Protein AF-A0A5S3U469-F1 (afdb_monomer_lite)

Foldseek 3Di:
DDDDPNDDAAEPDPVVLVVLLVVLLVLCVVCLVPDVVVNCVVVVVSLVVVCVVCVVGPYVVSNVVSVVSSVVSVLVSLCVVCVPDDSVVSVVD

pLDDT: mean 82.52, std 9.79, range [47.19, 91.12]

Structure (mmCIF, N/CA/C/O backbone):
data_AF-A0A5S3U469-F1
#
_entry.id   AF-A0A5S3U469-F1
#
loop_
_atom_site.group_PDB
_atom_site.id
_atom_site.type_symbol
_atom_site.label_atom_id
_atom_site.label_alt_id
_atom_site.label_comp_id
_atom_site.label_asym_id
_atom_site.label_entity_id
_atom_site.label_seq_id
_atom_site.pdbx_PDB_ins_code
_atom_site.Cartn_x
_atom_site.Cartn_y
_atom_site.Cartn_z
_atom_site.occupancy
_atom_site.B_iso_or_equiv
_atom_site.auth_seq_id
_atom_site.auth_comp_id
_atom_site.auth_asym_id
_atom_site.auth_atom_id
_atom_site.pdbx_PDB_model_num
ATOM 1 N N . HIS A 1 1 ? -14.252 11.659 18.374 1.00 49.91 1 HIS A N 1
ATOM 2 C CA . HIS A 1 1 ? -15.167 10.548 18.016 1.00 49.91 1 HIS A CA 1
ATOM 3 C C . HIS A 1 1 ? -16.407 11.104 17.310 1.00 49.91 1 HIS A C 1
ATOM 5 O O . HIS A 1 1 ? -16.902 12.131 17.748 1.00 49.91 1 HIS A O 1
ATOM 11 N N . ARG A 1 2 ? -16.893 10.488 16.214 1.00 47.66 2 ARG A N 1
ATOM 12 C CA . ARG A 1 2 ? -18.106 10.931 15.481 1.00 47.66 2 ARG A CA 1
ATOM 13 C C . ARG A 1 2 ? -19.274 9.974 15.760 1.00 47.66 2 ARG A C 1
ATOM 15 O O . ARG A 1 2 ? -19.163 8.790 15.452 1.00 47.66 2 ARG A O 1
ATOM 22 N N . LYS A 1 3 ? -20.379 10.479 16.321 1.00 47.19 3 LYS A N 1
ATOM 23 C CA . LYS A 1 3 ? -21.648 9.740 16.454 1.00 47.19 3 LYS A CA 1
ATOM 24 C C . LYS A 1 3 ? -22.428 9.853 15.139 1.00 47.19 3 LYS A C 1
ATOM 26 O O . LYS A 1 3 ? -22.616 10.957 14.639 1.00 47.19 3 LYS A O 1
ATOM 31 N N . TYR A 1 4 ? -22.873 8.729 14.580 1.00 56.47 4 TYR A N 1
ATOM 32 C CA . TYR A 1 4 ? -23.775 8.700 13.423 1.00 56.47 4 TYR A CA 1
ATOM 33 C C . TYR A 1 4 ? -25.119 8.135 13.883 1.00 56.47 4 TYR A C 1
ATOM 35 O O . TYR A 1 4 ? -25.175 6.962 14.237 1.00 56.47 4 TYR A O 1
ATOM 43 N N . LYS A 1 5 ? -26.182 8.955 13.890 1.00 58.31 5 LYS A N 1
ATOM 44 C CA . LYS A 1 5 ? -27.563 8.534 14.221 1.00 58.31 5 LYS A CA 1
ATOM 45 C C . LYS A 1 5 ? -27.646 7.623 15.466 1.00 58.31 5 LYS A C 1
ATOM 47 O O . LYS A 1 5 ? -28.147 6.510 15.395 1.00 58.31 5 LYS A O 1
ATOM 52 N N . GLY A 1 6 ? -27.046 8.049 16.581 1.00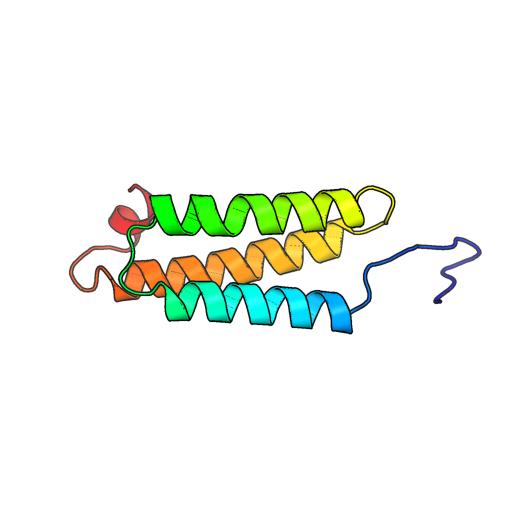 64.56 6 GLY A N 1
ATOM 53 C CA . GLY A 1 6 ? -27.047 7.293 17.845 1.00 64.56 6 GLY A CA 1
ATOM 54 C C . GLY A 1 6 ? -26.087 6.094 17.922 1.00 64.56 6 GLY A C 1
ATOM 55 O O . GLY A 1 6 ? -25.825 5.611 19.019 1.00 64.56 6 GLY A O 1
ATOM 56 N N . LYS A 1 7 ? -25.480 5.653 16.810 1.00 56.59 7 LYS A N 1
ATOM 57 C CA . LYS A 1 7 ? -24.532 4.527 16.772 1.00 56.59 7 LYS A CA 1
ATOM 58 C C . LYS A 1 7 ? -23.081 5.020 16.773 1.00 56.59 7 LYS A C 1
ATOM 60 O O . LYS A 1 7 ? -22.681 5.860 15.956 1.00 56.59 7 LYS A O 1
ATOM 65 N N . LEU A 1 8 ? -22.267 4.488 17.686 1.00 62.03 8 LEU A N 1
ATOM 66 C CA . LEU A 1 8 ? -20.825 4.730 17.711 1.00 62.03 8 LEU A CA 1
ATOM 67 C C . LEU A 1 8 ? -20.152 3.848 16.654 1.00 62.03 8 LEU A C 1
ATOM 69 O O . LEU A 1 8 ? -20.061 2.634 16.804 1.00 62.03 8 LEU A O 1
ATOM 73 N N . LEU A 1 9 ? -19.676 4.463 15.572 1.00 64.81 9 LEU A N 1
ATOM 74 C CA . LEU A 1 9 ? -18.861 3.779 14.573 1.00 64.81 9 LEU A CA 1
ATOM 75 C C . LEU A 1 9 ? -17.392 4.060 14.879 1.00 64.81 9 LEU A C 1
ATOM 77 O O . LEU A 1 9 ? -16.887 5.146 14.588 1.00 64.81 9 LEU A O 1
ATOM 81 N N . ILE A 1 10 ? -16.706 3.079 15.462 1.00 69.00 10 ILE A N 1
ATOM 82 C CA . ILE A 1 10 ? -15.255 3.137 15.641 1.00 69.00 10 ILE A CA 1
ATOM 83 C C . ILE A 1 10 ? -14.638 2.926 14.257 1.00 69.00 10 ILE A C 1
ATOM 85 O O . ILE A 1 10 ? -14.636 1.817 13.726 1.00 69.00 10 ILE A O 1
ATOM 89 N N . LYS A 1 11 ? -14.208 4.021 13.628 1.00 72.12 11 LYS A N 1
ATOM 90 C CA . LYS A 1 11 ? -13.540 4.017 12.323 1.00 72.12 11 LYS A CA 1
ATOM 91 C C . LYS A 1 11 ? -12.057 4.336 12.508 1.00 72.12 11 LYS A C 1
ATOM 93 O O . LYS A 1 11 ? -11.731 5.155 13.371 1.00 72.12 11 LYS A O 1
ATOM 98 N N . PRO A 1 12 ? -11.172 3.774 11.670 1.00 75.62 12 PRO A N 1
ATOM 99 C CA . PRO A 1 12 ? -9.799 4.246 11.571 1.00 75.62 12 PRO A CA 1
ATOM 100 C C . PRO A 1 12 ? -9.776 5.756 11.316 1.00 75.62 12 PRO A C 1
ATOM 102 O O . PRO A 1 12 ? -10.538 6.266 10.487 1.00 75.62 12 PRO A O 1
ATOM 105 N N . SER A 1 13 ? -8.900 6.479 12.015 1.00 81.69 13 SER A N 1
ATOM 106 C CA . SER A 1 13 ? -8.658 7.890 11.710 1.00 81.69 13 SER A CA 1
ATOM 107 C C . SER A 1 13 ? -8.145 8.028 10.275 1.00 81.69 13 SER A C 1
ATOM 109 O O . SER A 1 13 ? -7.317 7.231 9.816 1.00 81.69 13 SER A O 1
ATOM 111 N N . LYS A 1 14 ? -8.610 9.064 9.565 1.00 81.75 14 LYS A N 1
ATOM 112 C CA . LYS A 1 14 ? -8.102 9.398 8.226 1.00 81.75 14 LYS A CA 1
ATOM 113 C C . LYS A 1 14 ? -6.587 9.601 8.264 1.00 81.75 14 LYS A C 1
ATOM 115 O O . LYS A 1 14 ? -5.896 9.067 7.406 1.00 81.75 14 LYS A O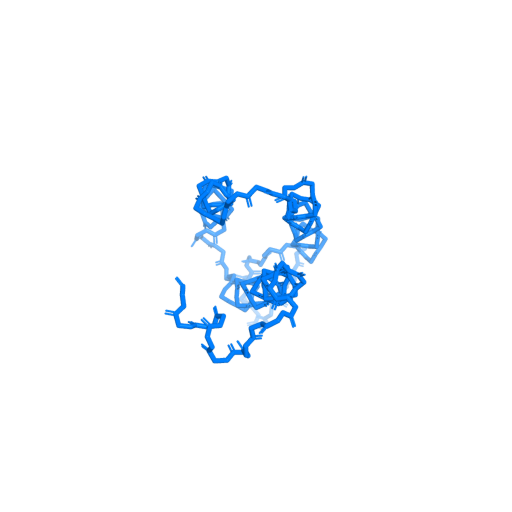 1
ATOM 120 N N . SER A 1 15 ? -6.079 10.285 9.288 1.00 84.94 15 SER A N 1
ATOM 121 C CA . SER A 1 15 ? -4.652 10.566 9.460 1.00 84.94 15 SER A CA 1
ATOM 122 C C . SER A 1 15 ? -3.836 9.277 9.575 1.00 84.94 15 SER A C 1
ATOM 124 O O . SER A 1 15 ? -2.917 9.069 8.791 1.00 84.94 15 SER A O 1
ATOM 126 N N . ASN A 1 16 ? -4.239 8.347 10.451 1.00 84.25 16 ASN A N 1
ATOM 127 C CA . ASN A 1 16 ? -3.540 7.062 10.614 1.00 84.25 16 ASN A CA 1
ATOM 128 C C . ASN A 1 16 ? -3.589 6.215 9.338 1.00 84.25 16 ASN A C 1
ATOM 130 O O . ASN A 1 16 ? -2.618 5.542 9.000 1.00 84.25 16 ASN A O 1
ATOM 134 N N . THR A 1 17 ? -4.705 6.271 8.608 1.00 85.44 17 THR A N 1
ATOM 135 C CA . THR A 1 17 ? -4.843 5.581 7.319 1.00 85.44 17 THR A CA 1
ATOM 136 C C . THR A 1 17 ? -3.875 6.148 6.280 1.00 85.44 17 THR A C 1
ATOM 138 O O . THR A 1 17 ? -3.229 5.390 5.560 1.00 85.44 17 THR A O 1
ATOM 141 N N . LEU A 1 18 ? -3.762 7.476 6.194 1.00 87.25 18 LEU A N 1
ATOM 142 C CA . LEU A 1 18 ? -2.866 8.144 5.251 1.00 87.25 18 LEU A CA 1
ATOM 143 C C . LEU A 1 18 ? -1.394 7.903 5.593 1.00 87.25 18 LEU A C 1
ATOM 145 O O . LEU A 1 18 ? -0.617 7.619 4.686 1.00 87.25 18 LEU A O 1
ATOM 149 N N . ILE A 1 19 ? -1.029 7.934 6.877 1.00 89.69 19 ILE A N 1
ATOM 150 C CA . ILE A 1 19 ? 0.324 7.596 7.343 1.00 89.69 19 ILE A CA 1
ATOM 151 C C . ILE A 1 19 ? 0.664 6.152 6.961 1.00 89.69 19 ILE A C 1
ATOM 153 O O . ILE A 1 19 ? 1.699 5.898 6.350 1.00 89.69 19 ILE A O 1
ATOM 157 N N . PHE A 1 20 ? -0.241 5.207 7.236 1.00 88.31 20 PHE A N 1
ATOM 158 C CA . PHE A 1 20 ? -0.053 3.809 6.854 1.00 88.31 20 PHE A CA 1
ATOM 159 C C . PHE A 1 20 ? 0.136 3.644 5.337 1.00 88.31 20 PHE A C 1
ATOM 161 O O . PHE A 1 20 ? 1.041 2.937 4.891 1.00 88.31 20 PHE A O 1
ATOM 168 N N . LEU A 1 21 ? -0.672 4.348 4.538 1.00 88.00 21 LEU A N 1
ATOM 169 C CA . LEU A 1 21 ? -0.546 4.352 3.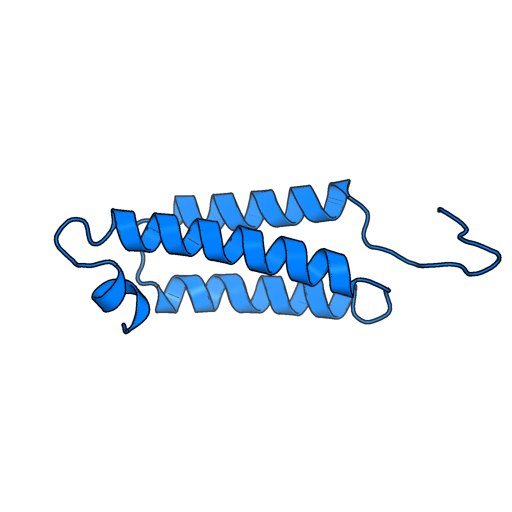083 1.00 88.00 21 LEU A CA 1
ATOM 170 C C . LEU A 1 21 ? 0.795 4.941 2.615 1.00 88.00 21 LEU A C 1
ATOM 172 O O . LEU A 1 21 ? 1.403 4.399 1.691 1.00 88.00 21 LEU A O 1
ATOM 176 N N . SER A 1 22 ? 1.246 6.043 3.222 1.00 89.62 22 SER A N 1
ATOM 177 C CA . SER A 1 22 ? 2.529 6.675 2.893 1.00 89.62 22 SER A CA 1
ATOM 178 C C . SER A 1 22 ? 3.679 5.709 3.143 1.00 89.62 22 SER A C 1
ATOM 180 O O . SER A 1 22 ? 4.460 5.443 2.232 1.00 89.62 22 SER A O 1
ATOM 182 N N . ASN A 1 23 ? 3.684 5.065 4.311 1.00 89.81 23 ASN A N 1
ATOM 183 C CA . ASN A 1 23 ? 4.698 4.082 4.684 1.00 89.81 23 ASN A CA 1
ATOM 184 C C . ASN A 1 23 ? 4.743 2.901 3.699 1.00 89.81 23 ASN A C 1
ATOM 186 O O . ASN A 1 23 ? 5.820 2.449 3.314 1.00 89.81 23 ASN A O 1
ATOM 190 N N . LEU A 1 24 ? 3.585 2.404 3.246 1.00 88.19 24 LEU A N 1
ATOM 191 C CA . LEU A 1 24 ? 3.527 1.342 2.232 1.00 88.19 24 LEU A CA 1
ATOM 192 C C . LEU A 1 24 ? 4.043 1.804 0.863 1.00 88.19 24 LEU A C 1
ATOM 194 O O . LEU A 1 24 ? 4.726 1.048 0.166 1.00 88.19 24 LEU A O 1
ATOM 198 N N . ARG A 1 25 ? 3.733 3.040 0.462 1.00 87.12 25 ARG A N 1
ATOM 199 C CA . ARG A 1 25 ? 4.233 3.623 -0.791 1.00 87.12 25 ARG A CA 1
ATOM 200 C C . ARG A 1 25 ? 5.740 3.827 -0.753 1.00 87.12 25 ARG A C 1
ATOM 202 O O . ARG A 1 25 ? 6.404 3.522 -1.740 1.00 87.12 25 ARG A O 1
ATOM 209 N N . GLU A 1 26 ? 6.273 4.314 0.358 1.00 89.50 26 GLU A N 1
ATOM 210 C CA . GLU A 1 26 ? 7.712 4.462 0.569 1.00 89.50 26 GLU A CA 1
ATOM 211 C C . GLU A 1 26 ? 8.420 3.115 0.543 1.00 89.50 26 GLU A C 1
ATOM 213 O O . GLU A 1 26 ? 9.406 2.976 -0.174 1.00 89.50 26 GLU A O 1
ATOM 218 N N . LEU A 1 27 ? 7.873 2.095 1.212 1.00 87.06 27 LEU A N 1
ATOM 219 C CA . LEU A 1 27 ? 8.390 0.728 1.144 1.00 87.06 27 LEU A CA 1
ATOM 220 C C . LEU A 1 27 ? 8.440 0.231 -0.312 1.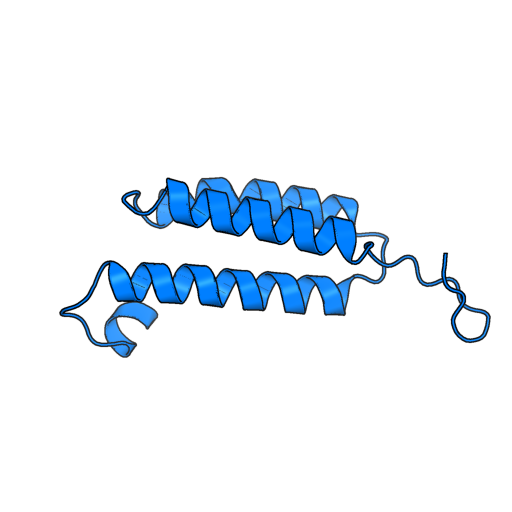00 87.06 27 LEU A C 1
ATOM 222 O O . LEU A 1 27 ? 9.475 -0.229 -0.784 1.00 87.06 27 LEU A O 1
ATOM 226 N N . THR A 1 28 ? 7.344 0.401 -1.054 1.00 85.31 28 THR A N 1
ATOM 227 C CA . THR A 1 28 ? 7.254 0.003 -2.471 1.00 85.31 28 THR A CA 1
ATOM 228 C C . THR A 1 28 ? 8.271 0.752 -3.341 1.00 85.31 28 THR A C 1
ATOM 230 O O . THR A 1 28 ? 8.845 0.179 -4.265 1.00 85.31 28 THR A O 1
ATOM 233 N N . LYS A 1 29 ? 8.524 2.037 -3.058 1.00 84.62 29 LYS A N 1
ATOM 234 C CA . LYS A 1 29 ? 9.538 2.837 -3.763 1.00 84.62 29 LYS A CA 1
ATOM 235 C C . LYS A 1 29 ? 10.964 2.424 -3.399 1.00 84.62 29 LYS A C 1
ATOM 237 O O . LYS A 1 29 ? 11.795 2.322 -4.294 1.00 84.62 29 LYS A O 1
ATOM 242 N N . LYS A 1 30 ? 11.243 2.181 -2.117 1.00 87.12 30 LYS A N 1
ATOM 243 C CA . LYS A 1 30 ? 12.563 1.774 -1.615 1.00 87.12 30 LYS A CA 1
ATOM 244 C C . LYS A 1 30 ? 12.978 0.415 -2.178 1.00 87.12 30 LYS A C 1
ATOM 246 O O . LYS A 1 30 ? 14.129 0.227 -2.545 1.00 87.12 30 LYS A O 1
ATOM 251 N N . HIS A 1 31 ? 12.020 -0.496 -2.317 1.00 84.19 31 HIS A N 1
ATOM 252 C CA . HIS A 1 31 ? 12.219 -1.831 -2.878 1.00 84.19 31 HIS A CA 1
ATOM 253 C C . HIS A 1 31 ? 11.916 -1.897 -4.385 1.00 84.19 31 HIS A C 1
ATOM 255 O O . HIS A 1 31 ? 11.520 -2.938 -4.903 1.00 84.19 31 HIS A O 1
ATOM 261 N N . ALA A 1 32 ? 12.108 -0.793 -5.120 1.00 75.88 32 ALA A N 1
ATOM 262 C CA . ALA A 1 32 ? 11.752 -0.720 -6.537 1.00 75.88 32 ALA A CA 1
ATOM 263 C C . ALA A 1 32 ? 12.536 -1.693 -7.444 1.00 75.88 32 ALA A C 1
ATOM 265 O O . ALA A 1 32 ? 12.080 -1.994 -8.547 1.00 75.88 32 ALA A O 1
ATOM 266 N N . THR A 1 33 ? 13.691 -2.186 -7.008 1.00 80.62 33 THR A N 1
ATOM 267 C CA . THR A 1 33 ? 14.527 -3.142 -7.753 1.00 80.62 33 THR A CA 1
ATOM 268 C C . THR A 1 33 ? 14.378 -4.587 -7.267 1.00 80.62 33 THR A C 1
ATOM 270 O O . THR A 1 33 ? 14.840 -5.504 -7.945 1.00 80.62 33 THR A O 1
ATOM 273 N N . THR A 1 34 ? 13.715 -4.802 -6.129 1.00 81.62 34 THR A N 1
ATOM 274 C CA . THR A 1 34 ? 13.556 -6.110 -5.481 1.00 81.62 34 THR A CA 1
ATOM 275 C C . THR A 1 34 ? 12.522 -6.978 -6.219 1.00 81.62 34 THR A C 1
ATOM 277 O O . THR A 1 34 ? 11.559 -6.441 -6.775 1.00 81.62 34 THR A O 1
ATOM 280 N N . PRO A 1 35 ? 12.673 -8.317 -6.244 1.00 81.50 35 PRO A N 1
ATOM 281 C CA . PRO A 1 35 ? 11.629 -9.215 -6.729 1.00 81.50 35 PRO A CA 1
ATOM 282 C C . PRO A 1 35 ? 10.285 -8.994 -6.019 1.00 81.50 35 PRO A C 1
ATOM 284 O O . PRO A 1 35 ? 10.227 -8.766 -4.810 1.00 81.50 35 PRO A O 1
ATOM 287 N N . ILE A 1 36 ? 9.183 -9.111 -6.769 1.00 80.88 36 ILE A N 1
ATOM 288 C CA . ILE A 1 36 ? 7.827 -8.888 -6.241 1.00 80.88 36 ILE A CA 1
ATOM 289 C C . ILE A 1 36 ? 7.487 -9.837 -5.087 1.00 80.88 36 ILE A C 1
ATOM 291 O O 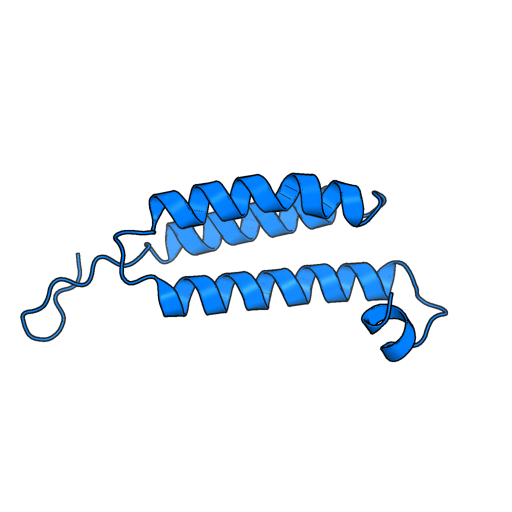. ILE A 1 36 ? 6.841 -9.420 -4.132 1.00 80.88 36 ILE A O 1
ATOM 295 N N . ASN A 1 37 ? 7.973 -11.082 -5.128 1.00 83.06 37 ASN A N 1
ATOM 296 C CA . ASN A 1 37 ? 7.755 -12.054 -4.057 1.00 83.06 37 ASN A CA 1
ATOM 297 C C . ASN A 1 37 ? 8.288 -11.560 -2.712 1.00 83.06 37 ASN A C 1
ATOM 299 O O . ASN A 1 37 ? 7.612 -11.698 -1.694 1.00 83.06 37 ASN A O 1
ATOM 303 N N . ASP A 1 38 ? 9.470 -10.952 -2.701 1.00 85.88 38 ASP A N 1
ATOM 304 C CA . ASP A 1 38 ? 10.067 -10.454 -1.464 1.00 85.88 38 ASP A CA 1
ATOM 305 C C . ASP A 1 38 ? 9.376 -9.170 -1.001 1.00 85.88 38 ASP A C 1
ATOM 307 O O . ASP A 1 38 ? 9.134 -8.987 0.193 1.00 85.88 38 ASP A O 1
ATOM 311 N N . LEU A 1 39 ? 8.937 -8.327 -1.941 1.00 84.94 39 LEU A N 1
ATOM 312 C CA . LEU A 1 39 ? 8.102 -7.171 -1.622 1.00 84.94 39 LEU A CA 1
ATOM 313 C C . LEU A 1 39 ? 6.760 -7.591 -0.994 1.00 84.94 39 LEU A C 1
ATOM 315 O O . LEU A 1 39 ? 6.341 -7.012 0.009 1.00 84.94 39 LEU A O 1
ATOM 319 N N . ILE A 1 40 ? 6.103 -8.624 -1.526 1.00 84.81 40 ILE A N 1
ATOM 320 C CA . ILE A 1 40 ? 4.860 -9.181 -0.971 1.00 84.81 40 ILE A CA 1
ATOM 321 C C . ILE A 1 40 ? 5.104 -9.741 0.434 1.00 84.81 40 ILE A C 1
ATOM 323 O O . ILE A 1 40 ? 4.326 -9.455 1.348 1.00 84.81 40 ILE A O 1
ATOM 327 N N . LYS A 1 41 ? 6.205 -10.472 0.646 1.00 88.00 41 LYS A N 1
ATOM 328 C CA . LYS A 1 41 ? 6.590 -10.976 1.975 1.00 88.00 41 LYS A CA 1
ATOM 329 C C . LYS A 1 41 ? 6.805 -9.852 2.992 1.00 88.00 41 LYS A C 1
ATOM 331 O O . LYS A 1 41 ? 6.486 -10.042 4.160 1.00 88.00 41 LYS A O 1
ATOM 336 N N . LEU A 1 42 ? 7.285 -8.681 2.567 1.00 86.75 42 LEU A N 1
ATOM 337 C CA . LEU A 1 42 ? 7.447 -7.506 3.435 1.00 86.75 42 LEU A CA 1
ATOM 338 C C . LEU A 1 42 ? 6.122 -6.776 3.712 1.00 86.75 42 LEU A C 1
ATOM 340 O O . LEU A 1 42 ? 5.899 -6.274 4.818 1.00 86.75 42 LEU A O 1
ATOM 344 N N . ILE A 1 43 ? 5.239 -6.695 2.715 1.00 87.06 43 ILE A N 1
ATOM 345 C CA . ILE A 1 43 ? 3.963 -5.974 2.813 1.00 87.06 43 ILE A CA 1
ATOM 346 C C . ILE A 1 43 ? 2.921 -6.775 3.609 1.00 87.06 43 ILE A C 1
ATOM 348 O O . ILE A 1 43 ? 2.202 -6.197 4.431 1.00 87.06 43 ILE A O 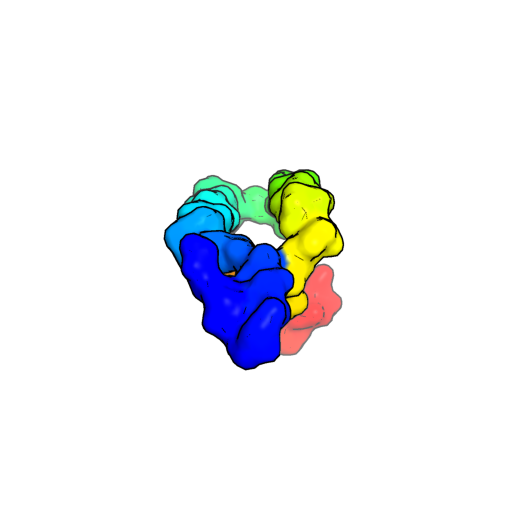1
ATOM 352 N N . ASN A 1 44 ? 2.843 -8.093 3.406 1.00 88.38 44 ASN A N 1
ATOM 353 C CA . ASN A 1 44 ? 1.802 -8.944 3.989 1.00 88.38 44 ASN A CA 1
ATOM 354 C C . ASN A 1 44 ? 1.734 -8.877 5.528 1.00 88.38 44 ASN A C 1
ATOM 356 O O . ASN A 1 44 ? 0.634 -8.682 6.052 1.00 88.38 44 ASN A O 1
ATOM 360 N N . PRO A 1 45 ? 2.847 -8.952 6.285 1.00 90.06 45 PRO A N 1
ATOM 361 C CA . PRO A 1 45 ? 2.818 -8.811 7.740 1.00 90.06 45 PRO A CA 1
ATOM 362 C C . PRO A 1 45 ? 2.309 -7.441 8.201 1.00 90.06 45 PRO A C 1
ATOM 364 O O . PRO A 1 45 ? 1.543 -7.365 9.161 1.00 90.06 45 PRO A O 1
ATOM 367 N N . LYS A 1 46 ? 2.664 -6.355 7.494 1.00 88.69 46 LYS A N 1
ATOM 368 C CA . LYS A 1 46 ? 2.188 -4.995 7.808 1.00 88.69 46 LYS A CA 1
ATOM 369 C C . LYS A 1 46 ? 0.681 -4.870 7.585 1.00 88.69 46 LYS A C 1
ATOM 371 O O . LYS A 1 46 ? -0.018 -4.334 8.442 1.00 88.69 46 LYS A O 1
ATOM 376 N N . LEU A 1 47 ? 0.173 -5.400 6.469 1.00 86.06 47 LEU A N 1
ATOM 377 C CA . LEU A 1 47 ? -1.266 -5.449 6.190 1.00 86.06 47 LEU A CA 1
ATOM 378 C C . LEU A 1 47 ? -2.010 -6.305 7.213 1.00 86.06 47 LEU A C 1
ATOM 380 O O . LEU A 1 47 ? -3.074 -5.902 7.682 1.00 86.06 47 LEU A O 1
ATOM 384 N N . ARG A 1 48 ? -1.451 -7.459 7.592 1.00 87.56 48 ARG A N 1
ATOM 385 C CA . ARG A 1 48 ? -2.053 -8.360 8.579 1.00 87.56 48 ARG A CA 1
ATOM 386 C C . ARG A 1 48 ? -2.106 -7.722 9.964 1.00 87.56 48 ARG A C 1
ATOM 388 O O . ARG A 1 48 ? -3.159 -7.745 10.590 1.00 87.56 48 ARG A O 1
ATOM 395 N N . GLY A 1 49 ? -1.019 -7.091 10.411 1.00 87.75 49 GLY A N 1
ATOM 396 C CA . GLY A 1 49 ? -0.979 -6.360 11.680 1.00 87.75 49 GLY A CA 1
ATOM 397 C C . GLY A 1 49 ? -1.976 -5.201 11.713 1.00 87.75 49 GLY A C 1
ATOM 398 O O . GLY A 1 49 ? -2.750 -5.072 12.660 1.00 87.75 49 GLY A O 1
ATOM 399 N N . TRP A 1 50 ? -2.036 -4.415 10.637 1.00 87.06 50 TRP A N 1
ATOM 400 C CA . TRP A 1 50 ? -2.992 -3.314 10.507 1.00 87.06 50 TRP A CA 1
ATOM 401 C C . TRP A 1 50 ? -4.448 -3.806 10.464 1.00 87.06 50 TRP A C 1
ATOM 403 O O . TRP A 1 50 ? -5.326 -3.221 11.098 1.00 87.06 50 TRP A O 1
ATOM 413 N N . SER A 1 51 ? -4.700 -4.928 9.785 1.00 84.94 51 SER A N 1
ATOM 414 C CA . SER A 1 51 ? -6.025 -5.554 9.727 1.00 84.94 51 SER A CA 1
ATOM 415 C C . SER A 1 51 ? -6.462 -6.105 11.080 1.00 84.94 51 SER A C 1
ATOM 417 O O . SER A 1 51 ? -7.599 -5.884 11.485 1.00 84.94 51 SER A O 1
ATOM 419 N N . ASN A 1 52 ? -5.551 -6.753 11.809 1.00 87.25 52 ASN A N 1
ATOM 420 C CA . ASN A 1 52 ? -5.808 -7.252 13.158 1.00 87.25 52 ASN A CA 1
ATOM 421 C C . ASN A 1 52 ? -6.113 -6.111 14.133 1.00 87.25 52 ASN A C 1
ATOM 423 O O . ASN A 1 52 ? -7.057 -6.220 14.913 1.00 87.25 52 ASN A O 1
ATOM 427 N N . TYR A 1 53 ? -5.373 -5.003 14.049 1.00 85.81 53 TYR A N 1
ATOM 428 C CA . TYR A 1 53 ? -5.608 -3.816 14.874 1.00 85.81 53 TYR A CA 1
ATOM 429 C C . TYR A 1 53 ? -7.007 -3.223 14.644 1.00 85.81 53 TYR A C 1
ATOM 431 O O . TYR A 1 53 ? -7.719 -2.897 15.592 1.00 85.81 53 TYR A O 1
ATOM 439 N N . TYR A 1 54 ? -7.450 -3.147 13.386 1.00 84.00 54 TYR A N 1
ATOM 440 C CA . TYR A 1 54 ? -8.765 -2.610 13.032 1.00 84.00 54 TYR A CA 1
ATOM 441 C C . TYR A 1 54 ? -9.875 -3.667 12.927 1.00 84.00 54 TYR A C 1
ATOM 443 O O . TYR A 1 54 ? -10.978 -3.325 12.497 1.00 84.00 54 TYR A O 1
ATOM 451 N N . ARG A 1 55 ? -9.649 -4.922 13.352 1.00 81.88 55 ARG A N 1
ATOM 452 C CA . ARG A 1 55 ? -10.632 -6.014 13.186 1.00 81.88 55 ARG A CA 1
ATOM 453 C C . ARG A 1 55 ? -11.955 -5.761 13.915 1.00 81.88 55 ARG A C 1
ATOM 455 O O . ARG A 1 55 ? -13.006 -6.191 13.461 1.00 81.88 55 ARG A O 1
ATOM 462 N N . HIS A 1 56 ? -11.895 -5.041 15.035 1.00 81.69 56 HIS A N 1
ATOM 463 C CA . HIS A 1 56 ? -13.056 -4.663 15.847 1.00 81.69 56 HIS A CA 1
ATOM 464 C C . HIS A 1 56 ? -13.688 -3.330 15.406 1.00 81.69 56 HIS A C 1
ATOM 466 O O . HIS A 1 56 ? -14.696 -2.898 15.961 1.00 81.69 56 HIS A O 1
ATOM 472 N N . CYS A 1 57 ? -13.096 -2.660 14.415 1.00 81.75 57 CYS A N 1
ATOM 473 C CA . CYS A 1 57 ? -13.540 -1.368 13.908 1.00 81.75 57 CYS A CA 1
ATOM 474 C C . CYS A 1 57 ? -14.343 -1.527 12.611 1.00 81.75 57 CYS A C 1
ATOM 476 O O . CYS A 1 57 ? -14.116 -2.429 11.803 1.00 81.75 57 CYS A O 1
ATOM 478 N N . VAL A 1 58 ? -15.242 -0.580 12.342 1.00 77.00 58 VAL A N 1
ATOM 479 C CA . VAL A 1 58 ? -15.993 -0.509 11.080 1.00 77.00 58 VAL A CA 1
ATOM 480 C C . VAL A 1 58 ? -15.082 0.067 9.993 1.00 77.00 58 VAL A C 1
ATOM 482 O O . VAL A 1 58 ? -15.155 1.245 9.639 1.00 77.00 58 VAL A O 1
ATOM 485 N N . ALA A 1 59 ? -14.178 -0.771 9.487 1.00 79.31 59 ALA A N 1
ATOM 486 C CA . ALA A 1 59 ? -13.071 -0.366 8.624 1.00 79.31 59 ALA A CA 1
ATOM 487 C C . ALA A 1 59 ? -13.188 -0.849 7.164 1.00 79.31 59 ALA A C 1
ATOM 489 O O . ALA A 1 59 ? -12.312 -0.533 6.367 1.00 79.31 59 ALA A O 1
ATOM 490 N N . LYS A 1 60 ? -14.274 -1.533 6.760 1.00 82.75 60 LYS A N 1
ATOM 491 C CA . LYS A 1 60 ? -14.452 -2.090 5.394 1.00 82.75 60 LYS A CA 1
ATOM 492 C C . LYS A 1 60 ? -14.145 -1.087 4.271 1.00 82.75 60 LYS A C 1
ATOM 494 O O . LYS A 1 60 ? -13.386 -1.396 3.359 1.00 82.75 60 LYS A O 1
ATOM 499 N N . GLN A 1 61 ? -14.701 0.124 4.350 1.00 84.69 61 GLN A N 1
ATOM 500 C CA . GLN A 1 61 ? -14.452 1.177 3.354 1.00 84.69 61 GLN A CA 1
ATOM 501 C C . GLN A 1 61 ? -12.981 1.617 3.327 1.00 84.69 61 GLN A C 1
ATOM 503 O O . GLN A 1 61 ? -12.426 1.869 2.261 1.00 84.69 61 GLN A O 1
ATOM 508 N N . VAL A 1 62 ? -12.345 1.689 4.498 1.00 85.31 62 VAL A N 1
ATOM 509 C CA . VAL A 1 62 ? -10.945 2.104 4.638 1.00 85.31 62 VAL A CA 1
ATOM 510 C C . VAL A 1 62 ? -10.013 1.022 4.093 1.00 85.31 62 VAL A C 1
ATOM 512 O O . VAL A 1 62 ? -9.102 1.341 3.336 1.00 85.31 62 VAL A O 1
ATOM 515 N N . PHE A 1 63 ? -10.283 -0.252 4.395 1.00 83.62 63 PHE A N 1
ATOM 516 C CA . PHE A 1 63 ? -9.569 -1.383 3.805 1.00 83.62 63 PHE A CA 1
ATOM 517 C C . PHE A 1 63 ? -9.670 -1.367 2.278 1.00 83.62 63 PHE A C 1
ATOM 519 O O . PHE A 1 63 ? -8.643 -1.431 1.613 1.00 83.62 63 PHE A O 1
ATOM 526 N N . GLY A 1 64 ? -10.871 -1.186 1.716 1.00 87.00 64 GLY A N 1
ATOM 527 C CA . GLY A 1 64 ? -11.051 -1.084 0.262 1.00 87.00 64 GLY A CA 1
ATOM 528 C C . GLY A 1 64 ? -10.230 0.050 -0.362 1.00 87.00 64 GLY A C 1
ATOM 529 O O . GLY A 1 64 ? -9.540 -0.156 -1.360 1.00 87.00 64 GLY A O 1
ATOM 530 N N . TYR A 1 65 ? -10.235 1.229 0.266 1.00 88.44 65 TYR A N 1
ATOM 531 C CA . TYR A 1 65 ? -9.436 2.371 -0.181 1.00 88.44 65 TYR A CA 1
ATOM 532 C C . TYR A 1 65 ? -7.925 2.090 -0.143 1.00 88.44 65 TYR A C 1
ATOM 534 O O . TYR A 1 65 ? -7.223 2.356 -1.123 1.00 88.44 65 TYR A O 1
ATOM 542 N N . VAL A 1 66 ? -7.419 1.540 0.965 1.00 87.06 66 VAL A N 1
ATOM 543 C CA . VAL A 1 66 ? -5.992 1.226 1.134 1.00 87.06 66 VAL A CA 1
ATOM 544 C C . VAL A 1 66 ? -5.550 0.160 0.136 1.00 87.06 66 VAL A C 1
ATOM 546 O O . VAL A 1 66 ? -4.556 0.372 -0.560 1.00 87.06 66 VAL A O 1
ATOM 549 N N . SER A 1 67 ? -6.312 -0.926 -0.005 1.00 86.38 67 SER A N 1
ATOM 550 C CA . SER A 1 67 ? -6.023 -2.002 -0.959 1.00 86.38 67 SER A CA 1
ATOM 551 C C . SER A 1 67 ? -5.985 -1.487 -2.396 1.00 86.38 67 SER A C 1
ATOM 553 O O . SER A 1 67 ? -5.040 -1.779 -3.126 1.00 86.38 67 SER A O 1
ATOM 555 N N . HIS A 1 68 ? -6.946 -0.649 -2.796 1.00 90.62 68 HIS A N 1
ATOM 556 C CA . HIS A 1 68 ? -6.967 -0.059 -4.134 1.00 90.62 68 HIS A CA 1
ATOM 557 C C . HIS A 1 68 ? -5.753 0.849 -4.392 1.00 90.62 68 HIS A C 1
ATOM 559 O O . HIS A 1 68 ? -5.099 0.756 -5.432 1.00 90.62 68 HIS A O 1
ATOM 565 N N . LYS A 1 69 ? -5.400 1.717 -3.436 1.00 90.31 69 LYS A N 1
ATOM 566 C CA . LYS A 1 69 ? -4.234 2.606 -3.573 1.00 90.31 69 LYS A CA 1
ATOM 567 C C . LYS A 1 69 ? -2.907 1.846 -3.572 1.00 90.31 69 LYS A C 1
ATOM 569 O O . LYS A 1 69 ? -1.983 2.276 -4.265 1.00 90.31 69 LYS A O 1
ATOM 574 N N . LEU A 1 70 ? -2.813 0.754 -2.818 1.00 87.38 70 LEU A N 1
ATOM 575 C CA . LEU A 1 70 ? -1.656 -0.136 -2.822 1.00 87.38 70 LEU A CA 1
ATOM 576 C C . LEU A 1 70 ? -1.536 -0.875 -4.160 1.00 87.38 70 LEU A C 1
ATOM 578 O O . LEU A 1 70 ? -0.461 -0.871 -4.754 1.00 87.38 70 LEU A O 1
ATOM 582 N N . PHE A 1 71 ? -2.642 -1.418 -4.675 1.00 88.75 71 PHE A N 1
ATOM 583 C CA . PHE A 1 71 ? -2.686 -2.059 -5.989 1.00 88.75 71 PHE A CA 1
ATOM 584 C C . PHE A 1 71 ? -2.194 -1.119 -7.094 1.00 88.75 71 PHE A C 1
ATOM 586 O O . PHE A 1 71 ? -1.328 -1.495 -7.874 1.00 88.75 71 PHE A O 1
ATOM 593 N N . LEU A 1 72 ? -2.663 0.134 -7.122 1.00 90.50 72 LEU A N 1
ATOM 594 C CA . LEU A 1 72 ? -2.188 1.119 -8.100 1.00 90.50 72 LEU A CA 1
ATOM 595 C C . LEU A 1 72 ? -0.680 1.389 -7.989 1.00 90.50 72 LEU A C 1
ATOM 597 O O . LEU A 1 72 ? -0.005 1.544 -9.007 1.00 90.50 72 LEU A O 1
ATOM 601 N N . ALA A 1 73 ? -0.135 1.440 -6.770 1.00 88.19 73 ALA A N 1
ATOM 602 C CA . ALA A 1 73 ? 1.301 1.622 -6.565 1.00 88.19 73 ALA A CA 1
ATOM 603 C C . ALA A 1 73 ? 2.109 0.426 -7.100 1.00 88.19 73 ALA A C 1
ATOM 605 O O . ALA A 1 73 ? 3.104 0.631 -7.800 1.00 88.19 73 ALA A O 1
ATOM 606 N N . LEU A 1 74 ? 1.648 -0.800 -6.832 1.00 86.62 74 LEU A N 1
ATOM 607 C CA . LEU A 1 74 ? 2.248 -2.033 -7.349 1.00 86.62 74 LEU A CA 1
ATOM 608 C C . LEU A 1 74 ? 2.120 -2.132 -8.873 1.00 86.62 74 LEU A C 1
ATOM 610 O O . LEU A 1 74 ? 3.080 -2.485 -9.548 1.00 86.62 74 LEU A O 1
ATOM 614 N N . TRP A 1 75 ? 0.978 -1.740 -9.432 1.00 88.44 75 TRP A N 1
ATOM 615 C CA . TRP A 1 75 ? 0.746 -1.720 -10.874 1.00 88.44 75 TRP A CA 1
ATOM 616 C C . TRP A 1 75 ? 1.687 -0.754 -11.598 1.00 88.44 75 TRP A C 1
ATOM 618 O O . TRP A 1 75 ? 2.309 -1.107 -12.601 1.00 88.44 75 TRP A O 1
ATOM 628 N N . HIS A 1 76 ? 1.850 0.465 -11.074 1.00 88.06 76 HIS A N 1
ATOM 629 C CA . HIS A 1 76 ? 2.815 1.424 -11.615 1.00 88.06 76 HIS A CA 1
ATOM 630 C C . HIS A 1 76 ? 4.256 0.928 -11.495 1.00 88.06 76 HIS A C 1
ATOM 632 O O . HIS A 1 76 ? 5.065 1.165 -12.391 1.00 88.06 76 HIS A O 1
ATOM 638 N N . TRP A 1 77 ? 4.587 0.240 -10.403 1.00 86.38 77 TRP A N 1
ATOM 639 C CA . TRP A 1 77 ? 5.881 -0.409 -10.247 1.00 86.38 77 TRP A CA 1
ATOM 640 C C . TRP A 1 77 ? 6.099 -1.514 -11.296 1.00 86.38 77 TRP A C 1
ATOM 642 O O . TRP A 1 77 ? 7.106 -1.479 -12.003 1.00 86.38 77 TRP A O 1
ATOM 652 N N . ALA A 1 78 ? 5.134 -2.416 -11.478 1.00 85.62 78 ALA A N 1
ATOM 653 C CA . ALA A 1 78 ? 5.226 -3.533 -12.415 1.00 85.62 78 ALA A CA 1
ATOM 654 C C . ALA A 1 78 ? 5.348 -3.053 -13.872 1.00 85.62 78 ALA A C 1
ATOM 656 O O . ALA A 1 78 ? 6.226 -3.504 -14.608 1.00 85.62 78 ALA A O 1
ATOM 657 N N . LYS A 1 79 ? 4.545 -2.053 -14.262 1.00 88.12 79 LYS A N 1
ATOM 658 C CA . LYS A 1 79 ? 4.647 -1.391 -15.574 1.00 88.12 79 LYS A CA 1
ATOM 659 C C . LYS A 1 79 ? 6.012 -0.760 -15.821 1.00 88.12 79 LYS A C 1
ATOM 661 O O . LYS A 1 79 ? 6.549 -0.885 -16.915 1.00 88.12 79 LYS A O 1
ATOM 666 N N . ARG A 1 80 ? 6.580 -0.089 -14.817 1.00 86.25 80 ARG A N 1
ATOM 667 C CA . ARG A 1 80 ? 7.907 0.535 -14.923 1.00 86.25 80 ARG A CA 1
ATOM 668 C C . ARG A 1 80 ? 9.011 -0.506 -15.093 1.00 86.25 80 ARG A C 1
ATOM 670 O O . ARG A 1 80 ? 9.961 -0.265 -15.825 1.00 86.25 80 ARG A O 1
ATOM 677 N N . ARG A 1 81 ? 8.901 -1.647 -14.408 1.00 84.69 81 ARG A N 1
ATOM 678 C CA . ARG A 1 81 ? 9.907 -2.717 -14.457 1.00 84.69 81 ARG A CA 1
ATOM 679 C C . ARG A 1 81 ? 9.879 -3.507 -15.767 1.00 84.69 81 ARG A C 1
ATOM 681 O O . ARG A 1 81 ? 10.888 -4.102 -16.134 1.00 84.69 81 ARG A O 1
ATOM 688 N N . HIS A 1 82 ? 8.754 -3.492 -16.476 1.00 86.94 82 HIS A N 1
ATOM 689 C CA . HIS A 1 82 ? 8.569 -4.220 -17.727 1.00 86.94 82 HIS A CA 1
ATOM 690 C C . HIS A 1 82 ? 8.128 -3.291 -18.871 1.00 86.94 82 HIS A C 1
ATOM 692 O O . HIS A 1 82 ? 7.023 -3.451 -19.389 1.00 86.94 82 HIS A O 1
ATOM 698 N N . PRO A 1 83 ? 8.981 -2.338 -19.303 1.00 87.06 83 PRO A N 1
ATOM 699 C CA . PRO A 1 83 ? 8.614 -1.357 -20.328 1.00 87.06 83 PRO A CA 1
ATOM 700 C C . PRO A 1 83 ? 8.335 -1.993 -21.698 1.00 87.06 83 PRO A C 1
ATOM 702 O O . PRO A 1 83 ? 7.554 -1.458 -22.475 1.00 87.06 83 PRO A O 1
ATOM 705 N N . THR A 1 84 ? 8.937 -3.149 -21.984 1.00 90.56 84 THR A N 1
ATOM 706 C CA . THR A 1 84 ? 8.802 -3.873 -23.258 1.00 90.56 84 THR A CA 1
ATOM 707 C C . THR A 1 84 ? 7.676 -4.907 -23.264 1.00 90.56 84 THR A C 1
ATOM 709 O O . THR A 1 84 ? 7.485 -5.603 -24.260 1.00 90.56 84 THR A O 1
ATOM 712 N N . LYS A 1 85 ? 6.943 -5.070 -22.155 1.00 89.38 85 LYS A N 1
ATOM 713 C CA . LYS A 1 85 ? 5.895 -6.091 -22.025 1.00 89.38 85 LYS A CA 1
ATOM 714 C C . LYS A 1 85 ? 4.515 -5.451 -22.049 1.00 89.38 85 LYS A C 1
ATOM 716 O O . LYS A 1 85 ? 4.305 -4.353 -21.537 1.00 89.38 85 LYS A O 1
ATOM 721 N N . SER A 1 86 ? 3.554 -6.160 -22.633 1.00 89.94 86 SER A N 1
ATOM 722 C CA . SER A 1 86 ? 2.166 -5.710 -22.666 1.00 89.94 86 SER A CA 1
ATOM 723 C C . SER A 1 86 ? 1.556 -5.706 -21.260 1.00 89.94 86 SER A C 1
ATOM 725 O O . SER A 1 86 ? 1.954 -6.464 -20.374 1.00 89.94 86 SER A O 1
ATOM 727 N N . LYS A 1 87 ? 0.539 -4.864 -21.052 1.00 87.88 87 LYS A N 1
ATOM 728 C CA . LYS A 1 87 ? -0.189 -4.789 -19.773 1.00 87.88 87 LYS A CA 1
ATOM 729 C C . LYS A 1 87 ? -0.817 -6.136 -19.394 1.00 87.88 87 LYS A C 1
ATOM 731 O O . LYS A 1 87 ? -0.817 -6.487 -18.222 1.00 87.88 87 LYS A O 1
ATOM 736 N N . THR A 1 88 ? -1.318 -6.881 -20.379 1.00 89.44 88 THR A N 1
ATOM 737 C CA . THR A 1 88 ? -1.861 -8.235 -20.207 1.00 89.44 88 THR A CA 1
ATOM 738 C C . THR A 1 88 ? -0.800 -9.202 -19.711 1.00 89.44 88 THR A C 1
ATOM 740 O O . THR A 1 88 ? -1.041 -9.906 -18.739 1.00 89.44 88 THR A O 1
ATOM 743 N N . TRP A 1 89 ? 0.404 -9.174 -20.289 1.00 91.12 89 TRP A N 1
ATOM 744 C CA . TRP A 1 89 ? 1.502 -10.017 -19.818 1.00 91.12 89 TRP A CA 1
ATOM 745 C C . TRP A 1 89 ? 1.896 -9.696 -18.373 1.00 91.12 89 TRP A C 1
ATOM 747 O O . TRP A 1 89 ? 2.153 -10.601 -17.594 1.00 91.12 89 TRP A O 1
ATOM 757 N N . ILE A 1 90 ? 1.900 -8.415 -17.996 1.00 85.19 90 ILE A N 1
ATOM 758 C CA . ILE A 1 90 ? 2.206 -7.986 -16.622 1.00 85.19 90 ILE A CA 1
ATOM 759 C C . ILE A 1 90 ? 1.122 -8.436 -15.631 1.00 85.19 90 ILE A C 1
ATOM 761 O O . ILE A 1 90 ? 1.441 -8.724 -14.485 1.00 85.19 90 ILE A O 1
ATOM 765 N N . ALA A 1 91 ? -0.145 -8.483 -16.048 1.00 84.44 91 ALA A N 1
ATOM 766 C CA . ALA A 1 91 ? -1.253 -8.909 -15.193 1.00 84.44 91 ALA A CA 1
ATOM 767 C C . ALA A 1 91 ? -1.356 -10.437 -15.033 1.00 84.44 91 ALA A C 1
ATOM 769 O O . ALA A 1 91 ? -1.918 -10.902 -14.047 1.00 84.44 91 ALA A O 1
ATOM 770 N N . MET A 1 92 ? -0.848 -11.202 -16.003 1.00 82.94 92 MET A N 1
ATOM 771 C CA . MET A 1 92 ? -0.901 -12.671 -16.019 1.00 82.94 92 MET A CA 1
ATOM 772 C C . MET A 1 92 ? 0.348 -13.336 -15.421 1.00 82.94 92 MET A C 1
ATOM 774 O O . MET A 1 92 ? 0.453 -14.560 -15.457 1.00 82.94 92 MET A O 1
ATOM 778 N N . LYS A 1 93 ? 1.298 -12.547 -14.914 1.00 65.81 93 LYS A N 1
ATOM 779 C CA . LYS A 1 93 ? 2.569 -13.017 -14.361 1.00 65.81 93 LYS A CA 1
ATOM 780 C C . LYS A 1 93 ? 2.605 -12.871 -12.847 1.00 65.81 93 LYS A C 1
ATOM 782 O O . LYS A 1 93 ? 3.187 -13.770 -12.207 1.00 65.81 93 LYS A O 1
#

Sequence (93 aa):
HRKYKGKLLIKPSKSNTLIFLSNLRELTKKHATTPINDLIKLINPKLRGWSNYYRHCVAKQVFGYVSHKLFLALWHWAKRRHPTKSKTWIAMK

Secondary structure (DSSP, 8-state):
--EETTEE-----HHHHHHHHHHHHHHHHHTTTS-HHHHHHHHHHHHHHHHHHTTTS--HHHHHHHHHHHHHHHHHHHHHH-TTS-HHHHH--

Radius of gyration: 16.09 Å; chains: 1; bounding box: 42×24×41 Å